Protein AF-A0A825BGB9-F1 (afdb_monomer_lite)

Sequence (99 aa):
SENTHMFEKHDISKKDVIKALNSINAIAPHLKNNQRSVAKSDNGLFLVFEADKIVTAYRPTNIKERLNLDKHFKNNSKPDKTEVIKWKMRNLTYIFTKI

Radius of gyration: 14.63 Å; chains: 1; bounding box: 28×29×50 Å

Foldseek 3Di:
DDPVVQCVPAVDDPVNVVQFVVFWFKKAQWPPDNQKIWTGGPSQKIWIDRVPDTNYIHFDADPVRHGDRVVVCVVTGDPVGMDGPDDDCVVVVVVVVVD

Structure (mmCIF, N/CA/C/O backbone):
data_AF-A0A825BGB9-F1
#
_entry.id   AF-A0A825BGB9-F1
#
loop_
_atom_site.group_PDB
_atom_site.id
_atom_site.type_symbol
_atom_site.label_atom_id
_atom_site.label_alt_id
_atom_site.label_comp_id
_atom_site.label_asym_id
_atom_site.label_entity_id
_atom_site.label_seq_id
_atom_site.pdbx_PDB_ins_code
_atom_site.Cartn_x
_atom_site.Cartn_y
_atom_site.Cartn_z
_atom_site.occupancy
_atom_site.B_iso_or_equiv
_atom_site.auth_seq_id
_atom_site.auth_comp_id
_atom_site.auth_asym_id
_atom_site.auth_atom_id
_atom_site.pdbx_PDB_model_num
ATOM 1 N N . SER A 1 1 ? 1.367 5.151 21.828 1.00 41.72 1 SER A N 1
ATOM 2 C CA . SER A 1 1 ? 1.735 6.323 21.018 1.00 41.72 1 SER A CA 1
ATOM 3 C C . SER A 1 1 ? 0.917 6.263 19.751 1.00 41.72 1 SER A C 1
ATOM 5 O O . SER A 1 1 ? 0.971 5.280 19.021 1.00 41.72 1 SER A O 1
ATOM 7 N N . GLU A 1 2 ? 0.028 7.234 19.598 1.00 47.81 2 GLU A N 1
ATOM 8 C CA . GLU A 1 2 ? -0.971 7.262 18.538 1.00 47.81 2 GLU A CA 1
ATOM 9 C C . GLU A 1 2 ? -0.314 7.495 17.176 1.00 47.81 2 GLU A C 1
ATOM 11 O O . GLU A 1 2 ? 0.794 8.016 17.077 1.00 47.81 2 GLU A O 1
ATOM 16 N N . ASN A 1 3 ? -1.011 7.091 16.121 1.00 49.44 3 ASN A N 1
ATOM 17 C CA . ASN A 1 3 ? -0.614 7.121 14.713 1.00 49.44 3 ASN A CA 1
ATOM 18 C C . ASN A 1 3 ? -0.283 8.523 14.127 1.00 49.44 3 ASN A C 1
ATOM 20 O O . ASN A 1 3 ? -0.307 8.713 12.911 1.00 49.44 3 ASN A O 1
ATOM 24 N N . THR A 1 4 ? 0.009 9.513 14.969 1.00 49.59 4 THR A N 1
ATOM 25 C CA . THR A 1 4 ? 0.300 10.921 14.668 1.00 49.59 4 THR A CA 1
ATOM 26 C C . THR A 1 4 ? 1.376 11.076 13.589 1.00 49.59 4 THR A C 1
ATOM 28 O O . THR A 1 4 ? 1.221 11.861 12.657 1.00 49.59 4 THR A O 1
ATOM 31 N N . HIS A 1 5 ? 2.396 10.211 13.609 1.00 50.44 5 HIS A N 1
ATOM 32 C CA . HIS A 1 5 ? 3.524 10.265 12.675 1.00 50.44 5 HIS A CA 1
ATOM 33 C C . HIS A 1 5 ? 3.160 9.927 11.210 1.00 50.44 5 HIS A C 1
ATOM 35 O O . HIS A 1 5 ? 3.902 10.293 10.293 1.00 50.44 5 HIS A O 1
ATOM 41 N N . MET A 1 6 ? 2.036 9.233 10.972 1.00 54.22 6 MET A N 1
ATOM 42 C CA . MET A 1 6 ? 1.524 8.925 9.625 1.00 54.22 6 MET A CA 1
ATOM 43 C C . MET A 1 6 ? 0.809 10.135 9.009 1.00 54.22 6 MET A C 1
ATOM 45 O O . MET A 1 6 ? 0.932 10.377 7.810 1.00 54.22 6 MET A O 1
ATOM 49 N N . PHE A 1 7 ? 0.050 10.869 9.825 1.00 56.44 7 PHE A N 1
ATOM 50 C CA . PHE A 1 7 ? -0.840 11.929 9.357 1.00 56.44 7 PHE A CA 1
ATOM 51 C C . PHE A 1 7 ? -0.086 13.238 9.108 1.00 56.44 7 PHE A C 1
ATOM 53 O O . PHE A 1 7 ? -0.352 13.908 8.115 1.00 56.44 7 PHE A O 1
ATOM 60 N N . GLU A 1 8 ? 0.905 13.556 9.944 1.00 52.72 8 GLU A N 1
ATOM 61 C CA . GLU A 1 8 ? 1.696 14.789 9.823 1.00 52.72 8 GLU A CA 1
ATOM 62 C C . GLU A 1 8 ? 2.704 14.753 8.666 1.00 52.72 8 GLU A C 1
ATOM 64 O O . GLU A 1 8 ? 2.980 15.774 8.045 1.00 52.72 8 GLU A O 1
ATOM 69 N N . LYS A 1 9 ? 3.249 13.576 8.330 1.00 63.06 9 LYS A N 1
ATOM 70 C CA . LYS A 1 9 ? 4.327 13.458 7.332 1.00 63.06 9 LYS A CA 1
ATOM 71 C C . LYS A 1 9 ? 3.839 13.444 5.878 1.00 63.06 9 LYS A C 1
ATOM 73 O O . LYS A 1 9 ? 4.628 13.705 4.972 1.00 63.06 9 LYS A O 1
ATOM 78 N N . HIS A 1 10 ? 2.579 13.080 5.638 1.00 68.50 10 HIS A N 1
ATOM 79 C CA . HIS A 1 10 ? 2.103 12.727 4.295 1.00 68.50 10 HIS A CA 1
ATOM 80 C C . HIS A 1 10 ? 0.818 13.433 3.848 1.00 68.50 10 HIS A C 1
ATOM 82 O O . HIS A 1 10 ? 0.329 13.102 2.771 1.00 68.50 10 HIS A O 1
ATOM 88 N N . ASP A 1 11 ? 0.297 14.383 4.634 1.00 76.12 11 ASP A N 1
ATOM 89 C CA . ASP A 1 11 ? -0.940 15.129 4.342 1.00 76.12 11 ASP A CA 1
ATOM 90 C C . ASP A 1 11 ? -2.107 14.205 3.930 1.00 76.12 11 ASP A C 1
ATOM 92 O O . ASP A 1 11 ? -2.672 14.253 2.834 1.00 76.12 11 ASP A O 1
ATOM 96 N N . ILE A 1 12 ? -2.410 13.244 4.806 1.00 85.00 12 ILE A N 1
ATOM 97 C CA . ILE A 1 12 ? -3.447 12.230 4.587 1.00 85.00 12 ILE A CA 1
ATOM 98 C C . ILE A 1 12 ? -4.458 12.335 5.724 1.00 85.00 12 ILE A C 1
ATOM 100 O O . ILE A 1 12 ? -4.096 12.336 6.895 1.00 85.00 12 ILE A O 1
ATOM 104 N N . SER A 1 13 ? -5.749 12.377 5.397 1.00 90.06 13 SER A N 1
ATOM 105 C CA . SER A 1 13 ? -6.810 12.390 6.408 1.00 90.06 13 SER A CA 1
ATOM 106 C C . SER A 1 13 ? -7.154 10.978 6.903 1.00 90.06 13 SER A C 1
ATOM 108 O O . SER A 1 13 ? -7.067 10.000 6.156 1.00 90.06 13 SER A O 1
ATOM 110 N N . LYS A 1 14 ? -7.671 10.856 8.137 1.00 90.50 14 LYS A N 1
ATOM 111 C CA . LYS A 1 14 ? -8.239 9.587 8.652 1.00 90.50 14 LYS A CA 1
ATOM 112 C C . LYS A 1 14 ? -9.296 9.004 7.703 1.00 90.50 14 LYS A C 1
ATOM 114 O O . LYS A 1 14 ? -9.334 7.798 7.470 1.00 90.50 14 LYS A O 1
ATOM 119 N N . LYS A 1 15 ? -10.127 9.870 7.112 1.00 94.00 15 LYS A N 1
ATOM 120 C CA . LYS A 1 15 ? -11.163 9.495 6.138 1.00 94.00 15 LYS A CA 1
ATOM 121 C C . LYS A 1 15 ? -10.566 8.834 4.894 1.00 94.00 15 LYS A C 1
ATOM 123 O O . LYS A 1 15 ? -11.129 7.861 4.397 1.00 94.00 15 LYS A O 1
ATOM 128 N N . ASP A 1 16 ? -9.438 9.337 4.399 1.00 93.94 16 ASP A N 1
ATOM 129 C CA . ASP A 1 16 ? -8.760 8.757 3.239 1.00 93.94 16 ASP A CA 1
ATOM 130 C C . ASP A 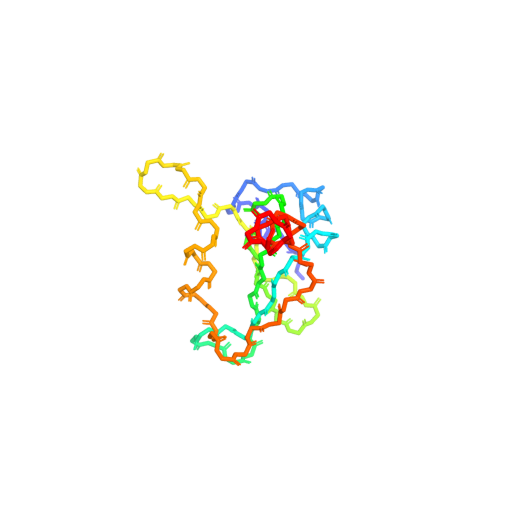1 16 ? -8.129 7.403 3.547 1.00 93.94 16 ASP A C 1
ATOM 132 O O . ASP A 1 16 ? -8.205 6.506 2.708 1.00 93.94 16 ASP A O 1
ATOM 136 N N . VAL A 1 17 ? -7.581 7.221 4.752 1.00 94.00 17 VAL A N 1
ATOM 137 C CA . VAL A 1 17 ? -7.081 5.913 5.201 1.00 94.00 17 VAL A CA 1
ATOM 138 C C . VAL A 1 17 ? -8.218 4.894 5.261 1.00 94.00 17 VAL A C 1
ATOM 140 O O . VAL A 1 17 ? -8.092 3.813 4.696 1.00 94.00 17 VAL A O 1
ATOM 143 N N . ILE A 1 18 ? -9.364 5.245 5.854 1.00 95.06 18 ILE A N 1
ATOM 144 C CA . ILE A 1 18 ? -10.538 4.354 5.914 1.00 95.06 18 ILE A CA 1
ATOM 145 C C . ILE A 1 18 ? -11.012 3.976 4.503 1.00 95.06 18 ILE A C 1
ATOM 147 O O . ILE A 1 18 ? -11.238 2.802 4.208 1.00 95.06 18 ILE A O 1
ATOM 151 N N . LYS A 1 19 ? -11.115 4.954 3.593 1.00 96.31 19 LYS A N 1
ATOM 152 C CA . LYS A 1 19 ? -11.438 4.685 2.182 1.00 96.31 19 LYS A CA 1
ATOM 153 C C . LYS A 1 19 ? -10.411 3.764 1.526 1.00 96.31 19 LYS A C 1
ATOM 155 O O . LYS A 1 19 ? -10.797 2.911 0.730 1.00 96.31 19 LYS A O 1
ATOM 160 N N . ALA A 1 20 ? -9.129 3.931 1.839 1.00 95.81 20 ALA A N 1
ATOM 161 C CA . ALA A 1 20 ? -8.060 3.116 1.282 1.00 95.81 20 ALA A CA 1
ATOM 162 C C . ALA A 1 20 ? -8.161 1.664 1.745 1.00 95.81 20 ALA A C 1
ATOM 164 O O . ALA A 1 20 ? -8.127 0.774 0.903 1.00 95.81 20 ALA A O 1
ATOM 165 N N . LEU A 1 21 ? -8.386 1.427 3.041 1.00 95.06 21 LEU A N 1
ATOM 166 C CA . LEU A 1 21 ? -8.606 0.089 3.602 1.00 95.06 21 LEU A CA 1
ATOM 167 C C . LEU A 1 21 ? -9.784 -0.622 2.925 1.00 95.06 21 LEU A C 1
ATOM 169 O O . LEU A 1 21 ? -9.653 -1.757 2.478 1.00 95.06 21 LEU A O 1
ATOM 173 N N . ASN A 1 22 ? -10.898 0.088 2.733 1.00 95.38 22 ASN A N 1
ATOM 174 C CA . ASN A 1 22 ? -12.079 -0.450 2.050 1.00 95.38 22 ASN A CA 1
ATOM 175 C C . ASN A 1 22 ? -11.885 -0.645 0.534 1.00 95.38 22 ASN A C 1
ATOM 177 O O . ASN A 1 22 ? -12.740 -1.232 -0.138 1.00 95.38 22 ASN A O 1
ATOM 181 N N . SER A 1 23 ? -10.784 -0.152 -0.035 1.00 95.44 23 SER A N 1
ATOM 182 C CA . SER A 1 23 ? -10.499 -0.190 -1.471 1.00 95.44 23 SER A CA 1
ATOM 183 C C . SER A 1 23 ? -9.129 -0.769 -1.816 1.00 95.44 23 SER A C 1
ATOM 185 O O . SER A 1 23 ? -8.634 -0.528 -2.915 1.00 95.44 23 SER A O 1
ATOM 187 N N . ILE A 1 24 ? -8.520 -1.556 -0.921 1.00 95.81 24 ILE A N 1
ATOM 188 C CA . ILE A 1 24 ? -7.305 -2.307 -1.251 1.00 95.81 24 ILE A CA 1
ATOM 189 C C . ILE A 1 24 ? -7.614 -3.236 -2.428 1.00 95.81 24 ILE A C 1
ATOM 191 O O . ILE A 1 24 ? -8.572 -4.009 -2.389 1.00 95.81 24 ILE A O 1
ATOM 195 N N . ASN A 1 25 ? -6.797 -3.144 -3.477 1.00 94.94 25 ASN A N 1
ATOM 196 C CA . ASN A 1 25 ? -6.927 -3.983 -4.668 1.00 94.94 25 ASN A CA 1
ATOM 197 C C . ASN A 1 25 ? -5.779 -4.991 -4.812 1.00 94.94 25 ASN A C 1
ATOM 199 O O . ASN A 1 25 ? -5.974 -6.029 -5.443 1.00 94.94 25 ASN A O 1
ATOM 203 N N . ALA A 1 26 ? -4.626 -4.737 -4.188 1.00 96.56 26 ALA A N 1
ATOM 204 C CA . ALA A 1 26 ? -3.533 -5.696 -4.097 1.00 96.56 26 ALA A CA 1
ATOM 205 C C . ALA A 1 26 ? -2.722 -5.503 -2.814 1.00 96.56 26 ALA A C 1
ATOM 207 O O . ALA A 1 26 ? -2.550 -4.373 -2.342 1.00 96.56 26 ALA A O 1
ATOM 208 N N . ILE A 1 27 ? -2.182 -6.608 -2.308 1.00 97.12 27 ILE A N 1
ATOM 209 C CA . ILE A 1 27 ? -1.273 -6.668 -1.164 1.00 97.12 27 ILE A CA 1
ATOM 210 C C . ILE A 1 27 ? -0.119 -7.628 -1.470 1.00 97.12 27 ILE A C 1
ATOM 212 O O . ILE A 1 27 ? -0.261 -8.549 -2.269 1.00 97.12 27 ILE A O 1
ATOM 216 N N . ALA A 1 28 ? 1.049 -7.385 -0.888 1.00 97.31 28 ALA A N 1
ATOM 217 C CA . ALA A 1 28 ? 2.209 -8.260 -1.014 1.00 97.31 28 ALA A CA 1
ATOM 218 C C . ALA A 1 28 ? 3.156 -8.069 0.180 1.00 97.31 28 ALA A C 1
ATOM 220 O O . ALA A 1 28 ? 3.182 -6.982 0.763 1.00 97.31 28 ALA A O 1
ATOM 221 N N . PRO A 1 29 ? 4.010 -9.052 0.509 1.00 97.25 29 PRO A N 1
ATOM 222 C CA . PRO A 1 29 ? 5.144 -8.827 1.398 1.00 97.25 29 PRO A CA 1
ATOM 223 C C . PRO A 1 29 ? 6.044 -7.701 0.870 1.00 97.25 29 PRO A C 1
ATOM 225 O O . PRO A 1 29 ? 6.283 -7.590 -0.339 1.00 97.25 29 PRO A O 1
ATOM 228 N N . HIS A 1 30 ? 6.582 -6.883 1.773 1.00 96.81 30 HIS A N 1
ATOM 229 C CA . HIS A 1 30 ? 7.530 -5.832 1.425 1.00 96.81 30 HIS A CA 1
ATOM 230 C C . HIS A 1 30 ? 8.843 -6.447 0.909 1.00 96.81 30 HIS A C 1
ATOM 232 O O . HIS A 1 30 ? 9.376 -7.405 1.472 1.00 96.81 30 HIS A O 1
ATOM 238 N N . LEU A 1 31 ? 9.409 -5.863 -0.149 1.00 95.50 31 LEU A N 1
ATOM 239 C CA . LEU A 1 31 ? 10.579 -6.388 -0.860 1.00 95.50 31 LEU A CA 1
ATOM 240 C C . LEU A 1 31 ? 11.802 -6.554 0.056 1.00 95.50 31 LEU A C 1
ATOM 242 O O . LEU A 1 31 ? 12.471 -7.582 0.017 1.00 95.50 31 LEU A O 1
ATOM 246 N N . LYS A 1 32 ? 12.071 -5.542 0.890 1.00 93.25 32 LYS A N 1
ATOM 247 C CA . LYS A 1 32 ? 13.257 -5.472 1.768 1.00 93.25 32 LYS A CA 1
ATOM 248 C C . LYS A 1 32 ? 13.014 -5.828 3.242 1.00 93.25 32 LYS A C 1
ATOM 250 O O 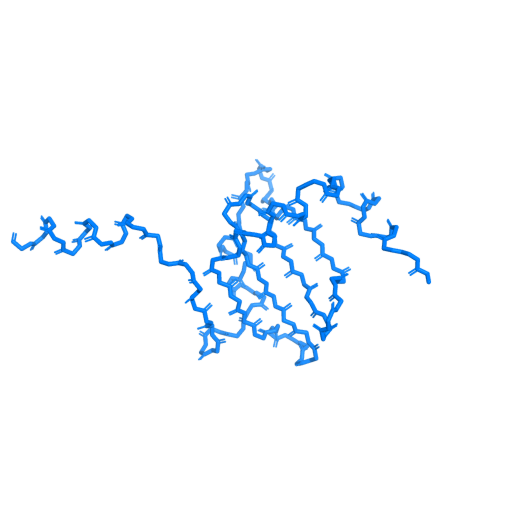. LYS A 1 32 ? 13.976 -5.922 3.990 1.00 93.25 32 LYS A O 1
ATOM 255 N N . ASN A 1 33 ? 11.763 -5.965 3.685 1.00 92.56 33 ASN A N 1
ATOM 256 C CA . ASN A 1 33 ? 11.446 -6.192 5.100 1.00 92.56 33 ASN A CA 1
ATOM 257 C C . ASN A 1 33 ? 10.322 -7.223 5.215 1.00 92.56 33 ASN A C 1
ATOM 259 O O . ASN A 1 33 ? 9.158 -6.902 5.019 1.00 92.56 33 ASN A O 1
ATOM 263 N N . ASN A 1 34 ? 10.678 -8.459 5.556 1.00 87.44 34 ASN A N 1
ATOM 264 C CA . ASN A 1 34 ? 9.731 -9.574 5.590 1.00 87.44 34 ASN A CA 1
ATOM 265 C C . ASN A 1 34 ? 8.683 -9.468 6.709 1.00 87.44 34 ASN A C 1
ATOM 267 O O . ASN A 1 34 ? 7.702 -10.199 6.665 1.00 87.44 34 ASN A O 1
ATOM 271 N N . GLN A 1 35 ? 8.877 -8.587 7.694 1.00 92.44 35 GLN A N 1
ATOM 272 C CA . GLN A 1 35 ? 7.904 -8.337 8.764 1.00 92.44 35 GLN A CA 1
ATOM 273 C C . GLN A 1 35 ? 6.819 -7.337 8.342 1.00 92.44 35 GLN A C 1
ATOM 275 O O . GLN A 1 35 ? 5.907 -7.044 9.113 1.00 92.44 35 GLN A O 1
ATOM 280 N N . ARG A 1 36 ? 6.922 -6.790 7.124 1.00 95.44 36 ARG A N 1
ATOM 281 C CA . ARG A 1 36 ? 5.992 -5.798 6.598 1.00 95.44 36 ARG A CA 1
ATOM 282 C C . ARG A 1 36 ? 5.311 -6.276 5.334 1.00 95.44 36 ARG A C 1
ATOM 284 O O . ARG A 1 36 ? 5.906 -6.969 4.509 1.00 95.44 36 ARG A O 1
ATOM 291 N N . SER A 1 37 ? 4.097 -5.785 5.150 1.00 97.25 37 SER A N 1
ATOM 292 C CA . SER A 1 37 ? 3.335 -5.932 3.915 1.00 97.25 37 SER A CA 1
ATOM 293 C C . SER A 1 37 ? 3.068 -4.561 3.314 1.00 97.25 37 SER A C 1
ATOM 295 O O . SER A 1 37 ? 2.946 -3.567 4.026 1.00 97.25 37 SER A O 1
ATOM 297 N N . VAL A 1 38 ? 2.988 -4.501 1.993 1.00 97.56 38 VAL A N 1
ATOM 298 C CA . VAL A 1 38 ? 2.640 -3.305 1.232 1.00 97.56 38 VAL A CA 1
ATOM 299 C C . VAL A 1 38 ? 1.325 -3.538 0.518 1.00 97.56 38 VAL A C 1
ATOM 301 O O . VAL A 1 38 ? 1.086 -4.626 0.001 1.00 97.56 38 VAL A O 1
ATOM 304 N N . ALA A 1 39 ? 0.481 -2.518 0.458 1.00 97.38 39 ALA A N 1
ATOM 305 C CA . ALA A 1 39 ? -0.780 -2.573 -0.262 1.00 97.38 39 ALA A CA 1
ATOM 306 C C . ALA A 1 39 ? -0.981 -1.327 -1.113 1.00 97.38 39 ALA A C 1
ATOM 308 O O . ALA A 1 39 ? -0.444 -0.254 -0.826 1.00 97.38 39 ALA A O 1
ATOM 309 N N . LYS A 1 40 ? -1.798 -1.474 -2.151 1.00 96.81 40 LYS A N 1
ATOM 310 C CA . LYS A 1 40 ? -2.287 -0.355 -2.951 1.00 96.81 40 LYS A CA 1
ATOM 311 C C . LYS A 1 40 ? -3.810 -0.358 -2.993 1.00 96.81 40 LYS A C 1
ATOM 313 O O . LYS A 1 40 ? -4.440 -1.415 -3.092 1.00 96.81 40 LYS A O 1
ATOM 318 N N . SER A 1 41 ? -4.386 0.834 -2.929 1.00 95.88 41 SER A N 1
ATOM 319 C CA . SER A 1 41 ? -5.831 1.045 -2.920 1.00 95.88 41 SER A CA 1
ATOM 320 C C . SER A 1 41 ? -6.324 1.810 -4.147 1.00 95.88 41 SER A C 1
ATOM 322 O O . SER A 1 41 ? -5.571 2.530 -4.809 1.00 95.88 41 SER A O 1
ATOM 324 N N . ASP A 1 42 ? -7.614 1.684 -4.455 1.00 93.94 42 ASP A N 1
ATOM 325 C CA . ASP A 1 42 ? -8.225 2.382 -5.593 1.00 93.94 42 ASP A CA 1
ATOM 326 C C . ASP A 1 42 ? -8.258 3.905 -5.406 1.00 93.94 42 ASP A C 1
ATOM 328 O O . ASP A 1 42 ? -8.236 4.641 -6.391 1.00 93.94 42 ASP A O 1
ATOM 332 N N . ASN A 1 43 ? -8.249 4.398 -4.160 1.00 94.12 43 ASN A N 1
ATOM 333 C CA . ASN A 1 43 ? -8.182 5.836 -3.870 1.00 94.12 43 ASN A CA 1
ATOM 334 C C . ASN A 1 43 ? -6.759 6.432 -3.938 1.00 94.12 43 ASN A C 1
ATOM 336 O O . ASN A 1 43 ? -6.553 7.575 -3.526 1.00 94.12 43 ASN A O 1
ATOM 340 N N . GLY A 1 44 ? -5.786 5.686 -4.470 1.00 94.44 44 GLY A N 1
ATOM 341 C CA . GLY A 1 44 ? -4.457 6.207 -4.784 1.00 94.44 44 GLY A CA 1
ATOM 342 C C . GLY A 1 44 ? -3.429 6.090 -3.658 1.00 94.44 44 GLY A C 1
ATOM 343 O O . GLY A 1 44 ? -2.322 6.606 -3.810 1.00 94.44 44 GLY A O 1
ATOM 344 N N . LEU A 1 45 ? -3.762 5.439 -2.540 1.00 95.81 45 LEU A N 1
ATOM 345 C CA . LEU A 1 45 ? -2.845 5.301 -1.413 1.00 95.81 45 LEU A CA 1
ATOM 346 C C . LEU A 1 45 ? -1.996 4.035 -1.534 1.00 95.81 45 LEU A C 1
ATOM 348 O O . LEU A 1 45 ? -2.458 2.957 -1.915 1.00 95.81 45 LEU A O 1
ATOM 352 N N . PHE A 1 46 ? -0.735 4.193 -1.155 1.00 96.75 46 PHE A N 1
ATOM 353 C CA . PHE A 1 46 ? 0.170 3.118 -0.800 1.00 96.75 46 PHE A CA 1
ATOM 354 C C . PHE A 1 46 ? 0.167 2.982 0.722 1.00 96.75 46 PHE A C 1
ATOM 356 O O . PHE A 1 46 ? 0.390 3.972 1.422 1.00 96.75 46 PHE A O 1
ATOM 363 N N . LEU A 1 47 ? -0.096 1.779 1.226 1.00 96.50 47 LEU A N 1
ATOM 364 C CA . LEU A 1 47 ? -0.104 1.483 2.658 1.00 96.50 47 LEU A CA 1
ATOM 365 C C . LEU A 1 47 ? 1.011 0.498 2.995 1.00 96.50 47 LEU A C 1
ATOM 367 O O . LEU A 1 47 ? 1.308 -0.400 2.206 1.00 96.50 47 LEU A O 1
ATOM 371 N N . VAL A 1 48 ? 1.591 0.645 4.183 1.00 95.94 48 VAL A N 1
ATOM 372 C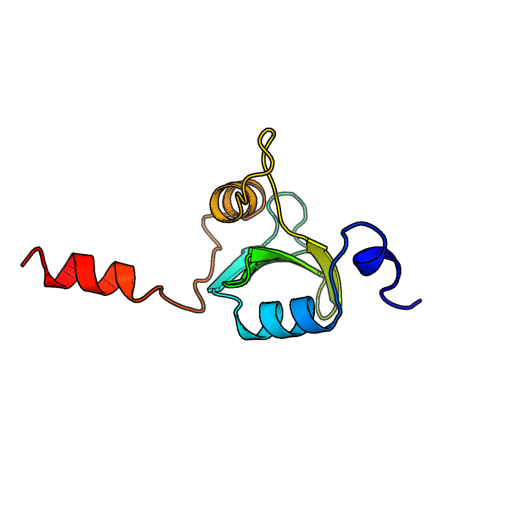 CA . VAL A 1 48 ? 2.524 -0.325 4.761 1.00 95.94 48 VAL A CA 1
ATOM 373 C C . VAL A 1 48 ? 1.964 -0.814 6.083 1.00 95.94 48 VAL A C 1
ATOM 375 O O .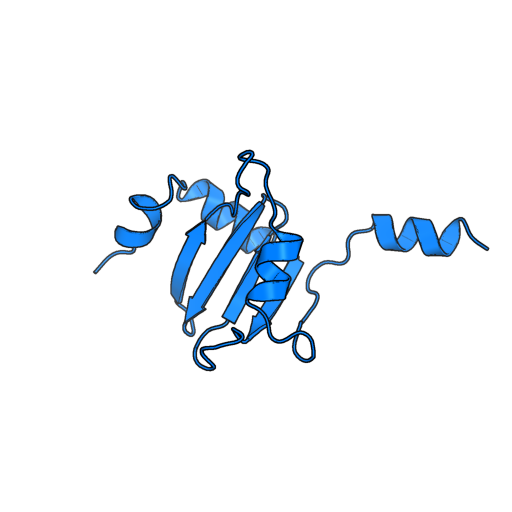 VAL A 1 48 ? 1.650 -0.010 6.963 1.00 95.94 48 VAL A O 1
ATOM 378 N N . PHE A 1 49 ? 1.888 -2.130 6.217 1.00 95.62 49 PHE A N 1
ATOM 379 C CA . PHE A 1 49 ? 1.424 -2.817 7.409 1.00 95.62 49 PHE A CA 1
ATOM 380 C C . PHE A 1 49 ? 2.581 -3.505 8.123 1.00 95.62 49 PHE A C 1
ATOM 382 O O . PHE A 1 49 ? 3.508 -4.000 7.480 1.00 95.62 49 PHE A O 1
ATOM 389 N N . GLU A 1 50 ? 2.490 -3.568 9.444 1.00 94.25 50 GLU A N 1
ATOM 390 C CA . GLU A 1 50 ? 3.313 -4.405 10.313 1.00 94.25 50 GLU A CA 1
ATOM 391 C C . GLU A 1 50 ? 2.354 -5.133 11.256 1.00 94.25 50 GLU A C 1
ATOM 393 O O . GLU A 1 50 ? 1.751 -4.515 12.134 1.00 94.25 50 GLU A O 1
ATOM 398 N N . ALA A 1 51 ? 2.141 -6.426 10.990 1.00 88.31 51 ALA A N 1
ATOM 399 C CA . ALA A 1 51 ? 1.041 -7.211 11.551 1.00 88.31 51 ALA A CA 1
ATOM 400 C C . ALA A 1 51 ? -0.328 -6.511 11.378 1.00 88.31 51 ALA A C 1
ATOM 402 O O . ALA A 1 51 ? -0.783 -6.312 10.253 1.00 88.31 51 ALA A O 1
ATOM 403 N N . ASP A 1 52 ? -0.976 -6.139 12.479 1.00 87.94 52 ASP A N 1
ATOM 404 C CA . ASP A 1 52 ? -2.295 -5.505 12.550 1.00 87.94 52 ASP A CA 1
ATOM 405 C C . ASP A 1 52 ? -2.247 -3.966 12.492 1.00 87.94 52 ASP A C 1
ATOM 407 O O . ASP A 1 52 ? -3.285 -3.302 12.542 1.00 87.94 52 ASP A O 1
ATOM 411 N N . LYS A 1 53 ? -1.054 -3.372 12.364 1.00 91.06 53 LYS A N 1
ATOM 412 C CA . LYS A 1 53 ? -0.853 -1.917 12.415 1.00 91.06 53 LYS A CA 1
ATOM 413 C C . LYS A 1 53 ? -0.537 -1.331 11.048 1.00 91.06 53 LYS A C 1
ATOM 415 O O . LYS A 1 53 ? 0.257 -1.878 10.285 1.00 91.06 53 LYS A O 1
ATOM 420 N N . ILE A 1 54 ? -1.089 -0.149 10.778 1.00 91.88 54 ILE A N 1
ATOM 421 C CA . ILE A 1 54 ? -0.684 0.699 9.650 1.00 91.88 54 ILE A CA 1
ATOM 422 C C . ILE A 1 54 ? 0.520 1.526 10.097 1.00 91.88 54 ILE A C 1
ATOM 424 O O . ILE A 1 54 ? 0.395 2.380 10.971 1.00 91.88 54 ILE A O 1
ATOM 428 N N . VAL A 1 55 ? 1.678 1.291 9.485 1.00 90.81 55 VAL A N 1
ATOM 429 C CA . VAL A 1 55 ? 2.922 2.011 9.806 1.00 90.81 55 VAL A CA 1
ATOM 430 C C . VAL A 1 55 ? 3.056 3.284 8.975 1.00 90.81 55 VAL A C 1
ATOM 432 O O . VAL A 1 55 ? 3.565 4.295 9.453 1.00 90.81 55 VAL A O 1
ATOM 435 N N . THR A 1 56 ? 2.603 3.261 7.720 1.00 91.44 56 THR A N 1
ATOM 436 C CA . THR A 1 56 ? 2.547 4.463 6.879 1.00 91.44 56 THR A CA 1
ATOM 437 C C . THR A 1 56 ? 1.466 4.349 5.810 1.00 91.44 56 THR A C 1
ATOM 439 O O . THR A 1 56 ? 1.114 3.248 5.376 1.00 91.44 56 THR A O 1
ATOM 442 N N . ALA A 1 57 ? 0.951 5.501 5.388 1.00 93.12 57 ALA A N 1
ATOM 443 C CA . ALA A 1 57 ? 0.009 5.647 4.295 1.00 93.12 57 ALA A CA 1
ATOM 444 C C . ALA A 1 57 ? 0.297 6.961 3.555 1.00 93.12 57 ALA A C 1
ATOM 446 O O . ALA A 1 57 ? 0.377 8.013 4.184 1.00 93.12 57 ALA A O 1
ATOM 447 N N . TYR A 1 58 ? 0.470 6.910 2.233 1.00 93.94 58 TYR A N 1
ATOM 448 C CA . TYR A 1 58 ? 0.738 8.105 1.424 1.00 93.94 58 TYR A CA 1
ATOM 449 C C . TYR A 1 58 ? 0.377 7.910 -0.047 1.00 93.94 58 TYR A C 1
ATOM 451 O O . TYR A 1 58 ? 0.198 6.787 -0.519 1.00 93.94 58 TYR A O 1
ATOM 459 N N . ARG A 1 59 ? 0.289 9.016 -0.793 1.00 93.56 59 ARG A N 1
ATOM 460 C CA . ARG A 1 59 ? 0.134 9.010 -2.254 1.00 93.56 59 ARG A CA 1
ATOM 461 C C . ARG A 1 59 ? 1.518 9.095 -2.902 1.00 93.56 59 ARG A C 1
ATOM 463 O O . ARG A 1 59 ? 2.142 10.150 -2.829 1.00 93.56 59 ARG A O 1
ATOM 470 N N . PRO A 1 60 ? 2.038 8.019 -3.514 1.00 92.00 60 PRO A N 1
ATOM 471 C CA . PRO A 1 60 ? 3.339 8.076 -4.167 1.00 92.00 60 PRO A CA 1
ATOM 472 C C . PRO A 1 60 ? 3.247 8.903 -5.453 1.00 92.00 60 PRO A C 1
ATOM 474 O O . PRO A 1 60 ? 2.571 8.512 -6.409 1.00 92.00 60 PRO A O 1
ATOM 477 N N . THR A 1 61 ? 3.938 10.036 -5.491 1.00 89.69 61 THR A N 1
ATOM 478 C CA . THR A 1 61 ? 4.060 10.895 -6.673 1.00 89.69 61 THR A CA 1
ATOM 479 C C . THR A 1 61 ? 5.415 10.701 -7.359 1.00 89.69 61 THR A C 1
ATOM 481 O O . THR A 1 61 ? 6.358 10.152 -6.788 1.00 89.69 61 THR A O 1
ATOM 484 N N . ASN A 1 62 ? 5.515 11.084 -8.632 1.00 85.00 62 ASN A N 1
ATOM 485 C CA . ASN A 1 62 ? 6.791 11.161 -9.348 1.00 85.00 62 ASN A CA 1
ATOM 486 C C . ASN A 1 62 ? 7.362 12.594 -9.326 1.00 85.00 62 ASN A C 1
ATOM 488 O O . ASN A 1 62 ? 6.752 13.496 -8.766 1.00 85.00 62 ASN A O 1
ATOM 492 N N . ILE A 1 63 ? 8.503 12.820 -9.991 1.00 82.88 63 ILE A N 1
ATOM 493 C CA . ILE A 1 63 ? 9.149 14.148 -10.090 1.00 82.88 63 ILE A CA 1
ATOM 494 C C . ILE A 1 63 ? 8.270 15.231 -10.748 1.00 82.88 63 ILE A C 1
ATOM 496 O O . ILE A 1 63 ? 8.563 16.412 -10.644 1.00 82.88 63 ILE A O 1
ATOM 500 N N . LYS A 1 64 ? 7.194 14.834 -11.439 1.00 86.75 64 LYS A N 1
ATOM 501 C CA . LYS A 1 64 ? 6.193 15.730 -12.040 1.00 86.75 64 LYS A CA 1
ATOM 502 C C . LYS A 1 64 ? 4.896 15.771 -11.224 1.00 86.75 64 LYS A C 1
ATOM 504 O O . LYS A 1 64 ? 3.844 16.058 -11.786 1.00 86.75 64 LYS A O 1
ATOM 509 N N . GLU A 1 65 ? 4.952 15.353 -9.961 1.00 84.81 65 GLU A N 1
ATOM 510 C CA . GLU A 1 65 ? 3.830 15.276 -9.016 1.00 84.81 65 GLU A CA 1
ATOM 511 C C . GLU A 1 65 ? 2.651 14.400 -9.470 1.00 84.81 65 GLU A C 1
ATOM 513 O O . GLU A 1 65 ? 1.559 14.436 -8.907 1.00 84.81 65 GLU A O 1
ATOM 518 N N . ARG A 1 66 ? 2.856 13.536 -10.470 1.00 82.69 66 ARG A N 1
ATOM 519 C CA . ARG A 1 66 ? 1.807 12.624 -10.936 1.00 82.69 66 ARG A CA 1
ATOM 520 C C . ARG A 1 66 ? 1.771 11.385 -10.056 1.00 82.69 66 ARG A C 1
ATOM 522 O O . ARG A 1 66 ? 2.817 10.780 -9.805 1.00 82.69 66 ARG A O 1
ATOM 529 N N . LEU A 1 67 ? 0.567 10.976 -9.655 1.00 86.50 67 LEU A N 1
ATOM 530 C CA . LEU A 1 67 ? 0.335 9.730 -8.928 1.00 86.50 67 LEU A CA 1
ATOM 531 C C . LEU A 1 67 ? 0.933 8.544 -9.699 1.00 86.50 67 LEU A C 1
ATOM 533 O O . LEU A 1 67 ? 0.639 8.343 -10.877 1.00 86.50 67 LEU A O 1
ATOM 537 N N . ASN A 1 68 ? 1.762 7.749 -9.026 1.00 92.19 68 ASN A N 1
ATOM 538 C CA . ASN A 1 68 ? 2.500 6.641 -9.627 1.00 92.19 68 ASN A CA 1
ATOM 539 C C . ASN A 1 68 ? 2.417 5.357 -8.786 1.00 92.19 68 ASN A C 1
ATOM 541 O O . ASN A 1 68 ? 3.412 4.665 -8.555 1.00 92.19 68 ASN A O 1
ATOM 545 N N . LEU A 1 69 ? 1.209 5.051 -8.312 1.00 94.69 69 LEU A N 1
ATOM 546 C CA . LEU A 1 69 ? 0.949 3.977 -7.355 1.00 94.69 69 LEU A CA 1
ATOM 547 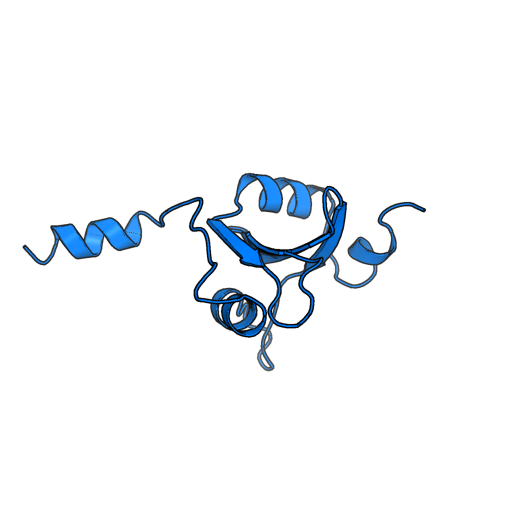C C . LEU A 1 69 ? 1.375 2.592 -7.848 1.00 94.69 69 LEU A C 1
ATOM 549 O O . LEU A 1 69 ? 2.002 1.853 -7.097 1.00 94.69 69 LEU A O 1
ATOM 553 N N . ASP A 1 70 ? 1.081 2.237 -9.100 1.00 93.81 70 ASP A N 1
ATOM 554 C CA . ASP A 1 70 ? 1.380 0.894 -9.611 1.00 93.81 70 ASP A CA 1
ATOM 555 C C . ASP A 1 70 ? 2.885 0.629 -9.721 1.00 93.81 70 ASP A C 1
ATOM 557 O O . ASP A 1 70 ? 3.349 -0.443 -9.329 1.00 93.81 70 ASP A O 1
ATOM 561 N N . LYS A 1 71 ? 3.662 1.601 -10.221 1.00 94.81 71 LYS A N 1
ATOM 562 C CA . LYS A 1 71 ? 5.128 1.491 -10.268 1.00 94.81 71 LYS A CA 1
ATOM 563 C C . LYS A 1 71 ? 5.700 1.440 -8.857 1.00 94.81 71 LYS A C 1
ATOM 565 O O . LYS A 1 71 ? 6.572 0.623 -8.577 1.00 94.81 71 LYS A O 1
ATOM 570 N N . HIS A 1 72 ? 5.196 2.299 -7.974 1.00 96.00 72 HIS A N 1
ATOM 571 C CA . HIS A 1 72 ? 5.658 2.362 -6.595 1.00 96.00 72 HIS A CA 1
ATOM 572 C C . HIS A 1 72 ? 5.390 1.060 -5.841 1.00 96.00 72 HIS A C 1
ATOM 574 O O . HIS A 1 72 ? 6.286 0.549 -5.176 1.00 96.00 72 HIS A O 1
ATOM 580 N N . PHE A 1 73 ? 4.201 0.477 -6.009 1.00 96.50 73 PHE A N 1
ATOM 581 C CA . PHE A 1 73 ? 3.860 -0.826 -5.450 1.00 96.50 73 PHE A CA 1
ATOM 582 C C . PHE A 1 73 ? 4.822 -1.906 -5.944 1.00 96.50 73 PHE A C 1
ATOM 584 O O . PHE A 1 73 ? 5.483 -2.529 -5.122 1.00 96.50 73 PHE A O 1
ATOM 591 N N . LYS A 1 74 ? 4.997 -2.043 -7.269 1.00 95.56 74 LYS A N 1
ATOM 592 C CA . LYS A 1 74 ? 5.904 -3.039 -7.873 1.00 95.56 74 LYS A CA 1
ATOM 593 C C . LYS A 1 74 ? 7.337 -2.945 -7.342 1.00 95.56 74 LYS A C 1
ATOM 595 O O . LYS A 1 74 ? 7.969 -3.969 -7.122 1.00 95.56 74 LYS A O 1
ATOM 600 N N . ASN A 1 75 ? 7.832 -1.731 -7.105 1.00 95.69 75 ASN A N 1
ATOM 601 C CA . ASN A 1 75 ? 9.185 -1.502 -6.593 1.00 95.69 75 ASN A CA 1
ATOM 602 C C . ASN A 1 75 ? 9.360 -1.864 -5.107 1.00 95.69 75 ASN A C 1
ATOM 604 O O . ASN A 1 75 ? 10.492 -1.979 -4.642 1.00 95.69 75 ASN A O 1
ATOM 608 N N . ASN A 1 76 ? 8.266 -2.004 -4.354 1.00 96.50 76 ASN A N 1
ATOM 609 C CA . ASN A 1 76 ? 8.291 -2.265 -2.914 1.00 96.50 76 ASN A CA 1
ATOM 610 C C . ASN A 1 76 ? 7.641 -3.603 -2.528 1.00 96.50 76 ASN A C 1
ATOM 612 O O . ASN A 1 76 ? 7.715 -3.984 -1.364 1.00 96.50 76 ASN A O 1
ATOM 616 N N . SER A 1 77 ? 7.034 -4.322 -3.472 1.00 96.75 77 SER A N 1
ATOM 617 C CA . SER A 1 77 ? 6.389 -5.624 -3.275 1.00 96.75 77 SER A CA 1
ATOM 618 C C . SER A 1 77 ? 7.256 -6.780 -3.768 1.00 96.75 77 SER A C 1
ATOM 620 O O . SER A 1 77 ? 7.945 -6.637 -4.778 1.00 96.75 77 SER A O 1
ATOM 622 N N . LYS A 1 78 ? 7.137 -7.958 -3.147 1.00 96.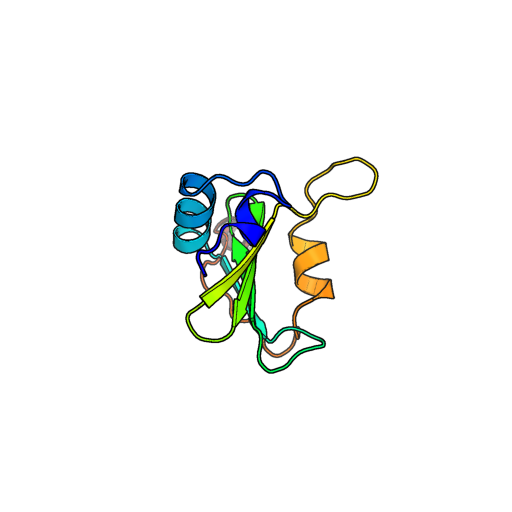31 78 LYS A N 1
ATOM 623 C CA . LYS A 1 78 ? 7.597 -9.219 -3.751 1.00 96.31 78 LYS A CA 1
ATOM 624 C C . LYS A 1 78 ? 6.616 -9.668 -4.849 1.00 96.31 78 LYS A C 1
ATOM 626 O O . LYS A 1 78 ? 5.469 -9.984 -4.526 1.00 96.31 78 LYS A O 1
ATOM 631 N N . PRO A 1 79 ? 7.014 -9.661 -6.135 1.00 89.81 79 PRO A N 1
ATOM 632 C CA . PRO A 1 79 ? 6.076 -9.835 -7.246 1.00 89.81 79 PRO A CA 1
ATOM 633 C C . PRO A 1 79 ? 5.472 -11.244 -7.306 1.00 89.81 79 PRO A C 1
ATOM 635 O O . PRO A 1 79 ? 4.292 -11.385 -7.606 1.00 89.81 79 PRO A O 1
ATOM 638 N N . ASP A 1 80 ? 6.246 -12.265 -6.947 1.00 93.25 80 ASP A N 1
ATOM 639 C CA . ASP A 1 80 ? 5.845 -13.676 -6.864 1.00 93.25 80 ASP A CA 1
ATOM 640 C C . ASP A 1 80 ? 4.858 -13.973 -5.722 1.00 93.25 80 ASP A C 1
ATOM 642 O O . ASP A 1 80 ? 4.226 -15.024 -5.703 1.00 93.25 80 ASP A O 1
ATOM 646 N N . LYS A 1 81 ? 4.712 -13.040 -4.776 1.00 94.88 81 LYS A N 1
ATOM 647 C CA . LYS A 1 81 ? 3.863 -13.162 -3.580 1.00 94.88 81 LYS A CA 1
ATOM 648 C C . LYS A 1 81 ? 2.776 -12.096 -3.529 1.00 94.88 81 LYS A C 1
ATOM 650 O O . LYS A 1 81 ? 2.324 -11.714 -2.454 1.00 94.88 81 LYS A O 1
ATOM 655 N N . THR A 1 82 ? 2.423 -11.546 -4.686 1.00 95.44 82 THR A N 1
ATOM 656 C CA . THR A 1 82 ? 1.366 -10.542 -4.776 1.00 95.44 82 THR A CA 1
ATOM 657 C C . THR A 1 82 ? 0.004 -11.217 -4.794 1.00 95.44 82 THR A C 1
ATOM 659 O O . THR A 1 82 ? -0.275 -12.039 -5.662 1.00 95.44 82 THR A O 1
ATOM 662 N N . GLU A 1 83 ? -0.867 -10.799 -3.885 1.00 94.19 83 GLU A N 1
ATOM 663 C CA . GLU A 1 83 ? -2.266 -11.206 -3.842 1.00 94.19 83 GLU A CA 1
ATOM 664 C C . GLU A 1 83 ? -3.146 -10.095 -4.423 1.00 94.19 83 GLU A C 1
ATOM 666 O O . GLU A 1 83 ? -3.069 -8.927 -4.021 1.00 94.19 83 GLU A O 1
ATOM 671 N N . VAL A 1 84 ? -3.994 -10.455 -5.389 1.00 92.38 84 VAL A N 1
ATOM 672 C CA . VAL A 1 84 ? -4.973 -9.545 -5.999 1.00 92.38 84 VAL A CA 1
ATOM 673 C C . VAL A 1 84 ? -6.313 -9.726 -5.293 1.00 92.38 84 VAL A C 1
ATOM 675 O O . VAL A 1 84 ? -6.947 -10.768 -5.423 1.00 92.38 84 VAL A O 1
ATOM 678 N N . ILE A 1 85 ? -6.750 -8.693 -4.570 1.00 88.06 85 ILE A N 1
ATOM 679 C CA . ILE A 1 85 ? -7.981 -8.710 -3.761 1.00 88.06 85 ILE A CA 1
ATOM 680 C C . ILE A 1 85 ? -9.182 -8.245 -4.588 1.00 88.06 85 ILE A C 1
ATOM 682 O O . ILE A 1 85 ? -10.268 -8.812 -4.498 1.00 88.06 85 ILE A O 1
ATOM 686 N N . LYS A 1 86 ? -8.994 -7.211 -5.419 1.00 83.06 86 LYS A N 1
ATOM 687 C CA . LYS A 1 86 ? -10.035 -6.696 -6.316 1.00 83.06 86 LYS A CA 1
ATOM 688 C C . LYS A 1 86 ? -9.513 -6.659 -7.740 1.00 83.06 86 LYS A C 1
ATOM 690 O O . LYS A 1 86 ? -8.590 -5.911 -8.066 1.00 83.06 86 LYS A O 1
ATOM 695 N N . TRP A 1 87 ? -10.141 -7.444 -8.605 1.00 68.06 87 TRP A N 1
ATOM 696 C CA . TRP A 1 87 ? -9.878 -7.394 -10.034 1.00 68.06 87 TRP A CA 1
ATOM 697 C C . TRP A 1 87 ? -10.516 -6.139 -10.630 1.00 68.06 87 TRP A C 1
ATOM 699 O O . TRP A 1 87 ? -11.709 -5.888 -10.464 1.00 68.06 87 TRP A O 1
ATOM 709 N N . LYS A 1 88 ? -9.733 -5.329 -11.351 1.00 64.62 88 LYS A N 1
ATOM 710 C CA . LYS A 1 88 ? -10.300 -4.214 -12.117 1.00 64.62 88 LYS A CA 1
ATOM 711 C C . LYS A 1 88 ? -11.099 -4.797 -13.282 1.00 64.62 88 LYS A C 1
ATOM 713 O O . LYS A 1 88 ? -10.507 -5.370 -14.191 1.00 64.62 88 LYS A O 1
ATOM 718 N N . MET A 1 89 ? -12.417 -4.586 -13.293 1.00 59.59 89 MET A N 1
ATOM 719 C CA . MET A 1 89 ? -13.333 -5.053 -14.353 1.00 59.59 89 MET A CA 1
ATOM 720 C C . MET A 1 89 ? -12.885 -4.669 -15.776 1.00 59.59 89 MET A C 1
ATOM 722 O O . MET A 1 89 ? -13.193 -5.382 -16.722 1.00 59.59 89 MET A O 1
ATOM 726 N N . ARG A 1 90 ? -12.090 -3.598 -15.949 1.00 56.47 90 ARG A N 1
ATOM 727 C CA . ARG A 1 90 ? -11.491 -3.233 -17.251 1.00 56.47 90 ARG A CA 1
ATOM 728 C C . ARG A 1 90 ? -10.640 -4.352 -17.864 1.00 56.47 90 ARG A C 1
ATOM 730 O O . ARG A 1 90 ? -10.539 -4.437 -19.082 1.00 56.47 90 ARG A O 1
ATOM 737 N N . ASN A 1 91 ? -10.052 -5.212 -17.034 1.00 55.19 91 ASN A N 1
ATOM 738 C CA . ASN A 1 91 ? -9.277 -6.361 -17.495 1.00 55.19 91 ASN A CA 1
ATOM 739 C C . ASN A 1 91 ? -10.177 -7.492 -18.023 1.00 55.19 91 ASN A C 1
ATOM 741 O O . ASN A 1 91 ? -9.719 -8.268 -18.852 1.00 55.19 91 ASN A O 1
ATOM 745 N N . LEU A 1 92 ? -11.446 -7.567 -17.595 1.00 54.97 92 LEU A N 1
ATOM 746 C CA . LEU A 1 92 ? -12.427 -8.505 -18.153 1.00 54.97 92 LEU A CA 1
ATOM 747 C C . LEU A 1 92 ? -12.908 -8.038 -19.526 1.00 54.97 92 LEU A C 1
ATOM 749 O O . LEU A 1 92 ? -12.983 -8.846 -20.443 1.00 54.97 92 LEU A O 1
ATOM 753 N N . THR A 1 93 ? -13.166 -6.736 -19.706 1.00 51.59 93 THR A N 1
ATOM 754 C CA . THR A 1 93 ? -13.607 -6.193 -21.004 1.00 51.59 93 THR A CA 1
ATOM 755 C C . THR A 1 93 ? -12.627 -6.548 -22.122 1.00 51.59 93 THR A C 1
ATOM 757 O O . THR A 1 93 ? -13.060 -6.964 -23.184 1.00 51.59 93 THR A O 1
ATOM 760 N N . TYR A 1 94 ? -11.318 -6.483 -21.859 1.00 55.75 94 TYR A N 1
ATOM 761 C CA . TYR A 1 94 ? -10.283 -6.852 -22.832 1.00 55.75 94 TYR A CA 1
ATOM 762 C C . TYR A 1 94 ? -10.297 -8.338 -23.234 1.00 55.75 94 TYR A C 1
ATOM 764 O O . TYR A 1 94 ? -9.904 -8.664 -24.351 1.00 55.75 94 TYR A O 1
ATOM 772 N N . ILE A 1 95 ? -10.739 -9.235 -22.347 1.00 54.69 95 ILE A N 1
ATOM 773 C CA . ILE A 1 95 ? -10.860 -10.667 -22.654 1.00 54.69 95 ILE A CA 1
ATOM 774 C C . ILE A 1 95 ? -12.079 -10.908 -23.549 1.00 54.69 95 ILE A C 1
ATOM 776 O O . ILE A 1 95 ? -11.977 -11.677 -24.491 1.00 54.69 95 ILE A O 1
ATOM 780 N N . PHE A 1 96 ? -13.202 -10.224 -23.308 1.00 53.62 96 PHE A N 1
ATOM 781 C CA . PHE A 1 96 ? -14.452 -10.458 -24.045 1.00 53.62 96 PHE A CA 1
ATOM 782 C C . PHE A 1 96 ? -14.611 -9.643 -25.335 1.00 53.62 96 PHE A C 1
ATOM 784 O O . PHE A 1 96 ? -15.477 -9.966 -26.135 1.00 53.62 96 PHE A O 1
ATOM 791 N N . THR A 1 97 ? -13.809 -8.598 -25.563 1.00 53.75 97 THR A N 1
ATOM 792 C CA . THR A 1 97 ? -13.838 -7.823 -26.821 1.00 53.75 97 THR A CA 1
ATOM 793 C C . THR A 1 97 ? -12.789 -8.260 -27.845 1.00 53.75 97 THR A C 1
ATOM 795 O O . THR A 1 97 ? -12.734 -7.695 -28.935 1.00 53.75 97 THR A O 1
ATOM 798 N N . LYS A 1 98 ? -11.936 -9.233 -27.501 1.00 52.75 98 LYS A N 1
ATOM 799 C CA . LYS A 1 98 ? -10.942 -9.841 -28.403 1.00 52.75 98 LYS A CA 1
ATOM 800 C C . LYS A 1 98 ? -11.299 -11.266 -28.849 1.00 52.75 98 LYS A C 1
ATOM 802 O O . LYS A 1 98 ? -10.448 -11.919 -29.451 1.00 52.75 98 LYS A O 1
ATOM 807 N N . ILE A 1 99 ? -12.512 -11.730 -28.546 1.00 48.44 99 ILE A N 1
ATOM 808 C CA . ILE A 1 99 ? -13.074 -12.995 -29.040 1.00 48.44 99 ILE A CA 1
ATOM 809 C C . ILE A 1 99 ? -13.995 -12.674 -30.211 1.00 48.44 99 ILE A C 1
ATOM 811 O O . ILE A 1 99 ? -14.770 -11.701 -30.071 1.00 48.44 99 ILE A O 1
#

pLDDT: mean 84.11, std 16.76, range [41.72, 97.56]

Secondary structure (DSSP, 8-state):
--THHHHHHHT--HHHHHHHHTTEEEEEEBSS-TTEEEEEETTS-EEEEETTEEEEEE--B-TT--B-HHHHHHHHB-GGG-EESS--THHHHHHHS--

Organism: Campylobacter fetus (NCBI:txid196)